Protein AF-A0A292PU19-F1 (afdb_monomer)

Foldseek 3Di:
DLVVVLVVCVVVVQDDVVVVHDHSVVSVLLLLLCQAPVDVVRQDHFQLPDDDPPPHDPVQQWDQPDPGIDGDDGDPCPPPDDGGPDPDDPVVSVVVSCVCVVPPDPVQFWDADSNDPVGIDGPVVPPDPHPPDDD

Structure (mmCIF, N/CA/C/O backbone):
data_AF-A0A292PU19-F1
#
_entry.id   AF-A0A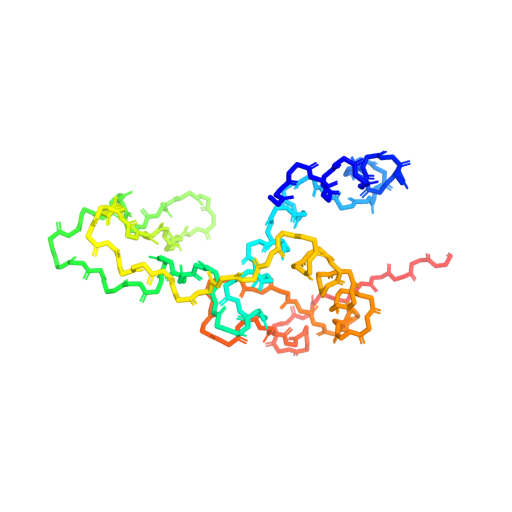292PU19-F1
#
loop_
_atom_site.group_PDB
_atom_site.id
_atom_site.type_s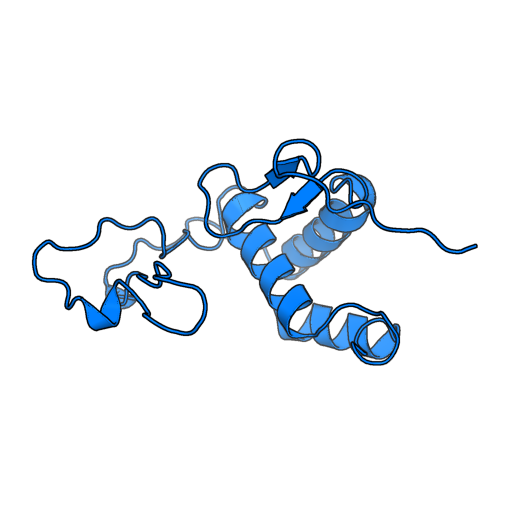ymbol
_atom_site.label_atom_id
_atom_site.label_alt_id
_atom_site.label_comp_id
_atom_site.label_asym_id
_atom_site.label_entity_id
_atom_site.label_seq_id
_atom_site.pdbx_PDB_ins_code
_atom_site.Cartn_x
_atom_site.Cartn_y
_atom_site.Cartn_z
_atom_site.occupancy
_atom_site.B_iso_or_equiv
_atom_site.auth_seq_id
_atom_site.auth_comp_id
_atom_site.auth_asym_id
_atom_site.auth_atom_id
_atom_site.pdbx_PDB_model_num
ATOM 1 N N . MET A 1 1 ? 2.604 -7.602 9.348 1.00 68.88 1 MET A N 1
ATOM 2 C CA . MET A 1 1 ? 2.506 -8.197 7.995 1.00 68.88 1 MET A CA 1
ATOM 3 C C . MET A 1 1 ? 3.805 -8.072 7.195 1.00 68.88 1 MET A C 1
ATOM 5 O O . MET A 1 1 ? 4.364 -9.102 6.867 1.00 68.88 1 MET A O 1
ATOM 9 N N . VAL A 1 2 ? 4.333 -6.867 6.935 1.00 71.88 2 VAL A N 1
ATOM 10 C CA . VAL A 1 2 ? 5.493 -6.616 6.036 1.00 71.88 2 VAL A CA 1
ATOM 11 C C . VAL A 1 2 ? 6.749 -7.498 6.218 1.00 71.88 2 VAL A C 1
ATOM 13 O O . VAL A 1 2 ? 7.274 -7.962 5.205 1.00 71.88 2 VAL A O 1
ATOM 16 N N . PRO A 1 3 ? 7.259 -7.774 7.437 1.00 74.62 3 PRO A N 1
ATOM 17 C CA . PRO A 1 3 ? 8.527 -8.500 7.570 1.00 74.62 3 PRO A CA 1
ATOM 18 C C . PRO A 1 3 ? 8.453 -9.954 7.084 1.00 74.62 3 PRO A C 1
ATOM 20 O O . PRO A 1 3 ? 9.460 -10.490 6.626 1.00 74.62 3 PRO A O 1
ATOM 23 N N . PHE A 1 4 ? 7.275 -10.585 7.135 1.00 79.25 4 PHE A N 1
ATOM 24 C CA . PHE A 1 4 ? 7.134 -12.001 6.804 1.00 79.25 4 PHE A CA 1
ATOM 25 C C . PHE A 1 4 ? 7.251 -12.281 5.293 1.00 79.25 4 PHE A C 1
ATOM 27 O O . PHE A 1 4 ? 8.127 -13.067 4.927 1.00 79.25 4 PHE A O 1
ATOM 34 N N . PRO A 1 5 ? 6.496 -11.622 4.386 1.00 74.50 5 PRO A N 1
ATOM 35 C CA . PRO A 1 5 ? 6.673 -11.831 2.948 1.00 74.50 5 PRO A CA 1
ATOM 36 C C . PRO A 1 5 ? 8.069 -11.437 2.456 1.00 74.50 5 PRO A C 1
ATOM 38 O O . PRO A 1 5 ? 8.625 -12.108 1.593 1.00 74.50 5 PRO A O 1
ATOM 41 N N . ALA A 1 6 ? 8.677 -10.394 3.034 1.00 72.38 6 ALA A N 1
ATOM 42 C CA . ALA A 1 6 ? 10.040 -9.989 2.690 1.00 72.38 6 ALA A CA 1
ATOM 43 C C . ALA A 1 6 ? 11.080 -11.056 3.081 1.00 72.38 6 ALA A C 1
ATOM 45 O O . ALA A 1 6 ? 12.002 -11.349 2.313 1.00 72.38 6 ALA A O 1
ATOM 46 N N . TRP A 1 7 ? 10.923 -11.664 4.260 1.00 79.38 7 TRP A N 1
ATOM 47 C CA . TRP A 1 7 ? 11.752 -12.780 4.712 1.00 79.38 7 TRP A CA 1
ATOM 48 C C . TRP A 1 7 ? 11.528 -14.046 3.875 1.00 79.38 7 TRP A C 1
ATOM 50 O O . TRP A 1 7 ? 12.501 -14.681 3.465 1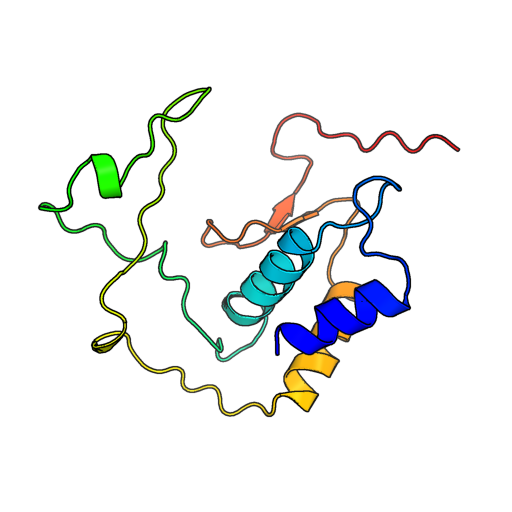.00 79.38 7 TRP A O 1
ATOM 60 N N . TRP A 1 8 ? 10.272 -14.377 3.562 1.00 80.94 8 TRP A N 1
ATOM 61 C CA . TRP A 1 8 ? 9.914 -15.499 2.692 1.00 80.94 8 TRP A CA 1
ATOM 62 C C . TRP A 1 8 ? 10.542 -15.339 1.304 1.00 80.94 8 TRP A C 1
ATOM 64 O O . TRP A 1 8 ? 11.224 -16.245 0.830 1.00 80.94 8 TRP A O 1
ATOM 74 N N . ALA A 1 9 ? 10.433 -14.150 0.706 1.00 75.06 9 ALA A N 1
ATOM 75 C CA . ALA A 1 9 ? 11.029 -13.847 -0.591 1.00 75.06 9 ALA A CA 1
ATOM 76 C C . ALA A 1 9 ? 12.563 -13.953 -0.572 1.00 75.06 9 ALA A C 1
ATOM 78 O O . ALA A 1 9 ? 13.177 -14.416 -1.535 1.00 75.06 9 ALA A O 1
ATOM 79 N N . LYS A 1 10 ? 13.199 -13.564 0.542 1.00 74.88 10 LYS A N 1
ATOM 80 C CA . LYS A 1 10 ? 14.644 -13.730 0.739 1.00 74.88 10 LYS A CA 1
ATOM 81 C C . LYS A 1 10 ? 15.039 -15.208 0.825 1.00 74.88 10 LYS A C 1
ATOM 83 O O . L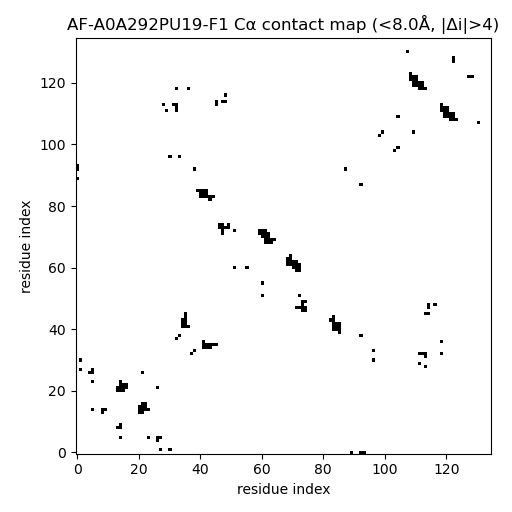YS A 1 10 ? 16.022 -15.590 0.198 1.00 74.88 10 LYS A O 1
ATOM 88 N N . ARG A 1 11 ? 14.281 -16.035 1.558 1.00 78.88 11 ARG A N 1
ATOM 89 C CA . ARG A 1 11 ? 14.518 -17.489 1.641 1.00 78.88 11 ARG A CA 1
ATOM 90 C C . ARG A 1 11 ? 14.242 -18.218 0.326 1.00 78.88 11 ARG A C 1
ATOM 92 O O . ARG A 1 11 ? 14.948 -19.166 0.018 1.00 78.88 11 ARG A O 1
ATOM 99 N N . GLY A 1 12 ? 13.271 -17.756 -0.456 1.00 70.44 12 GLY A N 1
ATOM 100 C CA . GLY A 1 12 ? 12.967 -18.288 -1.786 1.00 70.44 12 GLY A CA 1
ATOM 101 C C . GLY A 1 12 ? 13.907 -17.808 -2.897 1.00 70.44 12 GLY A C 1
ATOM 102 O O . GLY A 1 12 ? 13.670 -18.132 -4.052 1.00 70.44 12 GLY A O 1
ATOM 103 N N . HIS A 1 13 ? 14.941 -17.014 -2.584 1.00 69.06 13 HIS A N 1
ATOM 104 C CA . HIS A 1 13 ? 15.867 -16.411 -3.557 1.00 69.06 13 HIS A CA 1
ATOM 105 C C . HIS A 1 13 ? 15.209 -15.521 -4.632 1.00 69.06 13 HIS A C 1
ATOM 107 O O . HIS A 1 13 ? 15.821 -15.214 -5.651 1.00 69.06 13 HIS A O 1
ATOM 113 N N . ILE A 1 14 ? 13.999 -15.023 -4.375 1.00 68.62 14 ILE A N 1
ATOM 114 C CA . ILE A 1 14 ? 13.205 -14.185 -5.290 1.00 68.62 14 ILE A CA 1
ATOM 115 C C . ILE A 1 14 ? 13.251 -12.689 -4.921 1.00 68.62 14 ILE A C 1
ATOM 117 O O . ILE A 1 14 ? 12.356 -11.926 -5.288 1.00 68.62 14 ILE A O 1
ATOM 121 N N . ASN A 1 15 ? 14.286 -12.272 -4.180 1.00 63.56 15 ASN A N 1
ATOM 122 C CA . ASN A 1 15 ? 14.494 -10.906 -3.673 1.00 63.56 15 ASN A CA 1
ATOM 123 C C . ASN A 1 15 ? 15.920 -10.375 -3.951 1.00 63.56 15 ASN A C 1
ATOM 125 O O . ASN A 1 15 ? 16.614 -9.868 -3.071 1.00 63.56 15 ASN A O 1
ATOM 129 N N . SER A 1 16 ? 16.397 -10.554 -5.179 1.00 58.53 16 SER A N 1
ATOM 130 C CA . SER A 1 16 ? 17.657 -10.021 -5.703 1.00 58.53 16 SER A CA 1
ATOM 131 C C . SER A 1 16 ? 17.407 -9.306 -7.045 1.00 58.53 16 SER A C 1
ATOM 133 O O . SER A 1 16 ? 17.370 -9.962 -8.095 1.00 58.53 16 SER A O 1
ATOM 135 N N . PRO A 1 17 ? 17.237 -7.968 -7.040 1.00 57.84 17 PRO A N 1
ATOM 136 C CA . PRO A 1 17 ? 16.989 -7.190 -8.258 1.00 57.84 17 PRO A CA 1
ATOM 137 C C . PRO A 1 17 ? 18.072 -7.402 -9.324 1.00 57.84 17 PRO A C 1
ATOM 139 O O . PRO A 1 17 ? 17.770 -7.522 -10.506 1.00 57.84 17 PRO A O 1
ATOM 142 N N . TYR A 1 18 ? 19.326 -7.549 -8.887 1.00 53.47 18 TYR A N 1
ATOM 143 C CA . TYR A 1 18 ? 20.488 -7.800 -9.744 1.00 53.47 18 TYR A CA 1
ATOM 144 C C . TYR A 1 18 ? 20.445 -9.143 -10.487 1.00 53.47 18 TYR A C 1
ATOM 146 O O . TYR A 1 18 ? 21.171 -9.325 -11.457 1.00 53.47 18 TYR A O 1
ATOM 154 N N . ARG A 1 19 ? 19.595 -10.083 -10.055 1.00 56.66 19 ARG A N 1
ATOM 155 C CA . ARG A 1 19 ? 19.397 -11.392 -10.698 1.00 56.66 19 ARG A CA 1
ATOM 156 C C . ARG A 1 19 ? 18.070 -11.492 -11.458 1.00 56.66 19 ARG A C 1
ATOM 158 O O . ARG A 1 19 ? 17.613 -12.593 -11.734 1.00 56.66 19 ARG A O 1
ATOM 165 N N . GLY A 1 20 ? 17.423 -10.362 -11.754 1.00 58.62 20 GLY A N 1
ATOM 166 C CA . GLY A 1 20 ? 16.145 -10.337 -12.476 1.00 58.62 20 GLY A CA 1
ATOM 167 C C . GLY A 1 20 ? 14.924 -10.696 -11.622 1.00 58.62 20 GLY A C 1
ATOM 168 O O . GLY A 1 20 ? 13.859 -10.970 -12.167 1.00 58.62 20 GLY A O 1
ATOM 169 N N . THR A 1 21 ? 15.051 -10.685 -10.291 1.00 63.00 21 THR A N 1
ATOM 170 C CA . THR A 1 21 ? 13.929 -10.957 -9.374 1.00 63.00 21 THR A CA 1
ATOM 171 C C . THR A 1 21 ? 13.371 -9.666 -8.760 1.00 63.00 21 THR A C 1
ATOM 173 O O . THR A 1 21 ? 13.887 -8.569 -8.974 1.00 63.00 21 THR A O 1
ATOM 176 N N . VAL A 1 22 ? 12.254 -9.766 -8.043 1.00 67.56 22 VAL A N 1
ATOM 177 C CA . VAL A 1 22 ? 11.482 -8.619 -7.546 1.00 67.56 22 VAL A CA 1
ATOM 178 C C . VAL A 1 22 ? 12.248 -7.906 -6.423 1.00 67.56 22 VAL A C 1
ATOM 180 O O . VAL A 1 22 ? 12.755 -8.549 -5.509 1.00 67.56 22 VAL A O 1
ATOM 183 N N . SER A 1 23 ? 12.350 -6.572 -6.470 1.00 74.44 23 SER A N 1
ATOM 184 C CA . SER A 1 23 ? 13.001 -5.812 -5.395 1.00 74.44 23 SER A CA 1
ATOM 185 C C . SER A 1 23 ? 12.195 -5.860 -4.096 1.00 74.44 23 SER A C 1
ATOM 187 O O . SER A 1 23 ? 10.966 -5.942 -4.115 1.00 74.44 23 SER A O 1
ATOM 189 N N . SER A 1 24 ? 12.872 -5.727 -2.955 1.00 73.38 24 SER A N 1
ATOM 190 C CA . SER A 1 24 ? 12.226 -5.621 -1.638 1.00 73.38 24 SER A CA 1
ATOM 191 C C . SER A 1 24 ? 11.142 -4.539 -1.615 1.00 73.38 24 SER A C 1
ATOM 193 O O . SER A 1 24 ? 10.058 -4.761 -1.082 1.00 73.38 24 SER A O 1
ATOM 195 N N . TYR A 1 25 ? 11.393 -3.408 -2.279 1.00 80.06 25 TYR A N 1
ATOM 196 C CA . TYR A 1 25 ? 10.425 -2.327 -2.448 1.00 80.06 25 TYR A CA 1
ATOM 197 C C . TYR A 1 25 ? 9.149 -2.775 -3.173 1.00 80.06 25 TYR A C 1
ATOM 199 O O . TYR A 1 25 ? 8.049 -2.480 -2.716 1.00 80.06 25 TYR A O 1
ATOM 207 N N . ARG A 1 26 ? 9.262 -3.554 -4.256 1.00 79.50 26 ARG A N 1
ATOM 208 C CA . ARG A 1 26 ? 8.087 -4.081 -4.967 1.00 79.50 26 ARG A CA 1
ATOM 209 C C . ARG A 1 26 ? 7.246 -5.011 -4.091 1.00 79.50 26 ARG A C 1
ATOM 211 O O . ARG A 1 26 ? 6.025 -4.928 -4.160 1.00 79.50 26 ARG A O 1
ATOM 218 N N . TYR A 1 27 ? 7.859 -5.829 -3.233 1.00 81.69 27 TYR A N 1
ATOM 219 C CA . TYR A 1 27 ? 7.098 -6.626 -2.262 1.00 81.69 27 TYR A CA 1
ATOM 220 C C . TYR A 1 27 ? 6.334 -5.746 -1.271 1.00 81.69 27 TYR A C 1
ATOM 222 O O . TYR A 1 27 ? 5.174 -6.026 -0.981 1.00 81.69 27 TYR A O 1
ATOM 230 N N . VAL A 1 28 ? 6.940 -4.656 -0.790 1.00 85.19 28 VAL A N 1
ATOM 231 C CA . VAL A 1 28 ? 6.234 -3.692 0.068 1.00 85.19 28 VAL A CA 1
ATOM 232 C C . VAL A 1 28 ? 5.044 -3.082 -0.675 1.00 85.19 28 VAL A C 1
ATOM 234 O O . VAL A 1 28 ? 3.945 -3.052 -0.129 1.00 85.19 28 VAL A O 1
ATOM 237 N N . LEU A 1 29 ? 5.223 -2.680 -1.936 1.00 84.50 29 LEU A N 1
ATOM 238 C CA . LEU A 1 29 ? 4.135 -2.162 -2.769 1.00 84.50 29 LEU A CA 1
ATOM 239 C C . LEU A 1 29 ? 3.012 -3.190 -2.970 1.00 84.50 29 LEU A C 1
ATOM 241 O O . LEU A 1 29 ? 1.843 -2.844 -2.837 1.00 84.50 29 LEU A O 1
ATOM 245 N N . MET A 1 30 ? 3.338 -4.459 -3.220 1.00 86.94 30 MET A N 1
ATOM 246 C CA . MET A 1 30 ? 2.341 -5.531 -3.330 1.00 86.94 30 MET A CA 1
ATOM 247 C C . MET A 1 30 ? 1.543 -5.712 -2.034 1.00 86.94 30 MET A C 1
ATOM 249 O O . MET A 1 30 ? 0.326 -5.887 -2.071 1.00 86.94 30 MET A O 1
ATOM 253 N N . ILE A 1 31 ? 2.205 -5.653 -0.878 1.00 89.00 31 ILE A N 1
ATOM 254 C CA . ILE A 1 31 ? 1.530 -5.760 0.420 1.00 89.00 31 ILE A CA 1
ATOM 255 C C . ILE A 1 31 ? 0.616 -4.554 0.643 1.00 89.00 31 ILE A C 1
ATOM 257 O O . ILE A 1 31 ? -0.541 -4.730 1.009 1.00 89.00 31 ILE A O 1
ATOM 261 N N . ILE A 1 32 ? 1.108 -3.341 0.381 1.00 87.88 32 ILE A N 1
ATOM 262 C CA . ILE A 1 32 ? 0.324 -2.106 0.510 1.00 87.88 32 ILE A CA 1
ATOM 263 C C . ILE A 1 32 ? -0.905 -2.157 -0.401 1.00 87.88 32 ILE A C 1
ATOM 265 O O . ILE A 1 32 ? -2.016 -1.905 0.056 1.00 87.88 32 ILE A O 1
ATOM 269 N N . TYR A 1 33 ? -0.725 -2.528 -1.669 1.00 87.69 33 TYR A N 1
ATOM 270 C CA . TYR A 1 33 ? -1.826 -2.681 -2.613 1.00 87.69 33 TYR A CA 1
ATOM 271 C C . TYR A 1 33 ? -2.872 -3.675 -2.100 1.00 87.69 33 TYR A C 1
ATOM 273 O O . TYR A 1 33 ? -4.056 -3.350 -2.041 1.00 87.69 33 TYR A O 1
ATOM 281 N N . PHE A 1 34 ? -2.428 -4.860 -1.680 1.00 89.00 34 PHE A N 1
ATOM 282 C CA . PHE A 1 34 ? -3.308 -5.911 -1.185 1.00 89.00 34 PHE A CA 1
ATOM 283 C C . PHE A 1 34 ? -4.137 -5.431 0.015 1.00 89.00 34 PHE A C 1
ATOM 285 O O . PHE A 1 34 ? -5.361 -5.543 0.014 1.00 89.00 34 PHE A O 1
ATOM 292 N N . LEU A 1 35 ? -3.488 -4.802 0.995 1.00 88.69 35 LEU A N 1
ATOM 293 C CA . LEU A 1 35 ? -4.134 -4.310 2.212 1.00 88.69 35 LEU A CA 1
ATOM 294 C C . LEU A 1 35 ? -5.138 -3.173 1.984 1.00 88.69 35 LEU A C 1
ATOM 296 O O . LEU A 1 35 ? -6.080 -3.033 2.762 1.00 88.69 35 LEU A O 1
ATOM 300 N N . ILE A 1 36 ? -4.912 -2.345 0.962 1.00 86.75 36 ILE A N 1
ATOM 301 C CA . ILE A 1 36 ? -5.744 -1.170 0.673 1.00 86.75 36 ILE A CA 1
ATOM 302 C C . ILE A 1 36 ? -6.881 -1.500 -0.301 1.00 86.75 36 ILE A C 1
ATOM 304 O O . ILE A 1 36 ? -7.940 -0.877 -0.234 1.00 86.75 36 ILE A O 1
ATOM 308 N N . LYS A 1 37 ? -6.650 -2.409 -1.256 1.00 84.00 37 LYS A N 1
ATOM 309 C CA . LYS A 1 37 ? -7.532 -2.603 -2.420 1.00 84.00 37 LYS A CA 1
ATOM 310 C C . LYS A 1 37 ? -8.140 -3.992 -2.545 1.00 84.00 37 LYS A C 1
ATOM 312 O O . LYS A 1 37 ? -9.160 -4.112 -3.212 1.00 84.00 37 LYS A O 1
ATOM 317 N N . VAL A 1 38 ? -7.514 -5.018 -1.978 1.00 86.25 38 VAL A N 1
ATOM 318 C CA . VAL A 1 38 ? -7.948 -6.411 -2.164 1.00 86.25 38 VAL A CA 1
ATOM 319 C C . VAL A 1 38 ? -8.714 -6.917 -0.950 1.00 86.25 38 VAL A C 1
ATOM 321 O O . VAL A 1 38 ? -9.707 -7.618 -1.107 1.00 86.25 38 VAL A O 1
ATOM 324 N N . VAL A 1 39 ? -8.254 -6.572 0.252 1.00 87.62 39 VAL A N 1
ATOM 325 C CA . VAL A 1 39 ? -8.927 -6.954 1.496 1.00 87.62 39 VAL A CA 1
ATOM 326 C C . VAL A 1 39 ? -10.184 -6.105 1.683 1.00 87.62 39 VAL A C 1
ATOM 328 O O . VAL A 1 39 ? -10.116 -4.879 1.599 1.00 87.62 39 VAL A O 1
ATOM 331 N N . ASP A 1 40 ? -11.303 -6.759 1.984 1.00 84.00 40 ASP A N 1
ATOM 332 C CA . ASP A 1 40 ? -12.573 -6.125 2.334 1.00 84.00 40 ASP A CA 1
ATOM 333 C C . ASP A 1 40 ? -13.041 -6.643 3.708 1.00 84.00 40 ASP A C 1
ATOM 335 O O . ASP A 1 40 ? -13.192 -7.857 3.865 1.00 84.00 40 ASP A O 1
ATOM 339 N N . PRO A 1 41 ? -13.217 -5.779 4.728 1.00 86.06 41 PRO A N 1
ATOM 340 C CA . PRO A 1 41 ? -12.974 -4.332 4.730 1.00 86.06 41 PRO A CA 1
ATOM 341 C C . PRO A 1 41 ? -11.474 -3.982 4.638 1.00 86.06 41 PRO A C 1
ATOM 343 O O . PRO A 1 41 ? -10.644 -4.715 5.174 1.00 86.06 41 PRO A O 1
ATOM 346 N N . PRO A 1 42 ? -11.080 -2.860 4.009 1.00 85.88 42 PRO A N 1
ATOM 347 C CA . PRO A 1 42 ? -9.672 -2.520 3.805 1.00 85.88 42 PRO A CA 1
ATOM 348 C C . PRO A 1 42 ? -8.954 -2.248 5.128 1.00 85.88 42 PRO A C 1
ATOM 350 O O . PRO A 1 42 ? -9.443 -1.505 5.981 1.00 85.88 42 PRO A O 1
ATOM 353 N N . VAL A 1 43 ? -7.746 -2.794 5.283 1.00 84.81 43 VAL A N 1
ATOM 354 C CA . VAL A 1 43 ? -6.952 -2.640 6.516 1.00 84.81 43 VAL A CA 1
ATOM 355 C C . VAL A 1 43 ? -6.459 -1.199 6.675 1.00 84.81 43 VAL A C 1
ATOM 357 O O . VAL A 1 43 ? -6.405 -0.679 7.784 1.00 84.81 43 VAL A O 1
ATOM 360 N N . PHE A 1 44 ? -6.162 -0.510 5.570 1.00 78.94 44 PHE A N 1
ATOM 361 C CA . PHE A 1 44 ? -5.880 0.928 5.561 1.00 78.94 44 PHE A CA 1
ATOM 362 C C . PHE A 1 44 ? -6.505 1.583 4.324 1.00 78.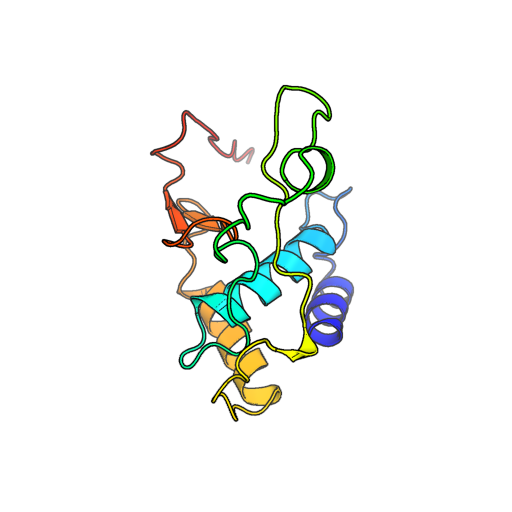94 44 PHE A C 1
ATOM 364 O O . PHE A 1 44 ? -6.622 0.958 3.273 1.00 78.94 44 PHE A O 1
ATOM 371 N N . ARG A 1 45 ? -6.903 2.858 4.422 1.00 75.00 45 ARG A N 1
ATOM 372 C CA . ARG A 1 45 ? -7.333 3.644 3.250 1.00 75.00 45 ARG A CA 1
ATOM 373 C C . ARG A 1 45 ? -6.123 4.190 2.495 1.00 75.00 45 ARG A C 1
ATOM 375 O O . ARG A 1 45 ? -5.090 4.459 3.098 1.00 75.00 45 ARG A O 1
ATOM 382 N N . ASN A 1 46 ? -6.267 4.408 1.187 1.00 74.62 46 ASN A N 1
ATOM 383 C CA . ASN A 1 46 ? -5.236 5.094 0.410 1.00 74.62 46 ASN A CA 1
ATOM 384 C C . ASN A 1 46 ? -5.158 6.572 0.822 1.00 74.62 46 ASN A C 1
ATOM 386 O O . ASN A 1 46 ? -6.047 7.350 0.483 1.00 74.62 46 ASN A O 1
ATOM 390 N N . TRP A 1 47 ? -4.090 6.956 1.519 1.00 74.12 47 TRP A N 1
ATOM 391 C CA . TRP A 1 47 ? -3.882 8.327 1.994 1.00 74.12 47 TRP A CA 1
ATOM 392 C C . TRP A 1 47 ? -3.520 9.320 0.888 1.00 74.12 47 TRP A C 1
ATOM 394 O O . TRP A 1 47 ? -3.593 10.523 1.118 1.00 74.12 47 TRP A O 1
ATOM 404 N N . GLN A 1 48 ? -3.160 8.836 -0.304 1.00 77.00 48 GLN A N 1
ATOM 405 C CA . GLN A 1 48 ? -2.907 9.681 -1.477 1.00 77.00 48 GLN A CA 1
ATOM 406 C C . GLN A 1 48 ? -4.195 10.090 -2.204 1.00 77.00 48 GLN A C 1
ATOM 408 O O . GLN A 1 48 ? -4.162 10.984 -3.039 1.00 77.00 48 GLN A O 1
ATOM 413 N N . ASN A 1 49 ? -5.332 9.461 -1.882 1.00 71.19 49 ASN A N 1
ATOM 414 C CA . ASN A 1 49 ? -6.644 9.807 -2.444 1.00 71.19 49 ASN A CA 1
ATOM 415 C C . ASN A 1 49 ? -7.410 10.834 -1.591 1.00 71.19 49 ASN A C 1
ATOM 417 O O . ASN A 1 49 ? -8.600 11.051 -1.815 1.00 71.19 49 ASN A O 1
ATOM 421 N N . THR A 1 50 ? -6.766 11.420 -0.584 1.00 73.31 50 THR A N 1
ATOM 422 C CA . THR A 1 50 ? -7.368 12.471 0.239 1.00 73.31 50 THR A CA 1
ATOM 423 C C . THR A 1 50 ? -7.333 13.797 -0.514 1.00 73.31 50 THR A C 1
ATOM 425 O O . THR A 1 50 ? -6.349 14.087 -1.193 1.00 73.31 50 THR A O 1
ATOM 428 N N . THR A 1 51 ? -8.383 14.607 -0.370 1.00 74.12 51 THR A N 1
ATOM 429 C CA . THR A 1 51 ? -8.437 15.964 -0.924 1.00 74.12 51 THR A CA 1
ATOM 430 C C . THR A 1 51 ? -7.221 16.770 -0.470 1.00 74.12 51 THR A C 1
ATOM 432 O O . THR A 1 51 ? -6.862 16.745 0.710 1.00 74.12 51 THR A O 1
ATOM 435 N N . ILE A 1 52 ? -6.578 17.448 -1.417 1.00 77.88 52 ILE A N 1
ATOM 436 C CA . ILE A 1 52 ? -5.466 18.359 -1.153 1.00 77.88 52 ILE A CA 1
ATOM 437 C C . ILE A 1 52 ? -6.078 19.648 -0.582 1.00 77.88 52 ILE A C 1
ATOM 439 O O . ILE A 1 52 ? -6.975 20.203 -1.220 1.00 77.88 52 ILE A O 1
ATOM 443 N N . PRO A 1 53 ? -5.670 20.100 0.612 1.00 77.06 53 PRO A N 1
ATOM 444 C CA . PRO A 1 53 ? -6.056 21.404 1.138 1.00 77.06 53 PRO A CA 1
ATOM 445 C C . PRO A 1 53 ? -5.628 22.526 0.183 1.00 77.06 53 PRO A C 1
ATOM 447 O O . PRO A 1 53 ? -4.552 22.448 -0.405 1.00 77.06 53 PRO A O 1
ATOM 450 N N . GLU A 1 54 ? -6.441 23.572 0.031 1.00 74.38 54 GLU A N 1
ATOM 451 C CA . GLU A 1 54 ? -6.108 24.709 -0.849 1.00 74.38 54 GLU A CA 1
ATOM 452 C C . GLU A 1 54 ? -4.842 25.461 -0.397 1.00 74.38 54 GLU A C 1
ATOM 454 O O . GLU A 1 54 ? -4.179 26.104 -1.205 1.00 74.38 54 GLU A O 1
ATOM 459 N N . ASP A 1 55 ? -4.481 25.346 0.881 1.00 79.50 55 ASP A N 1
ATOM 460 C CA . ASP A 1 55 ? -3.294 25.928 1.507 1.00 79.50 55 ASP A CA 1
ATOM 461 C C . ASP A 1 55 ? -2.069 24.995 1.501 1.00 79.50 55 ASP A C 1
ATOM 463 O O . ASP A 1 55 ? -1.033 25.324 2.086 1.00 79.50 55 ASP A O 1
ATOM 467 N N . ALA A 1 56 ? -2.157 23.828 0.854 1.00 77.81 56 ALA A N 1
ATOM 468 C CA . ALA A 1 56 ? -1.049 22.887 0.792 1.00 77.81 56 ALA A CA 1
ATOM 469 C C . ALA A 1 56 ? 0.142 23.476 0.004 1.00 77.81 56 ALA A C 1
ATOM 471 O O . ALA A 1 56 ? -0.025 23.913 -1.137 1.00 77.81 56 ALA A O 1
ATOM 472 N N . PRO A 1 57 ? 1.368 23.447 0.560 1.00 81.56 57 PRO A N 1
ATOM 473 C CA . PRO A 1 57 ? 2.553 23.926 -0.144 1.00 81.56 57 PRO A CA 1
ATOM 474 C C . PRO A 1 57 ? 2.812 23.147 -1.445 1.00 81.56 57 PRO A C 1
ATOM 476 O O . PRO A 1 57 ? 2.640 21.922 -1.492 1.00 81.56 57 PRO A O 1
ATOM 479 N N . HIS A 1 58 ? 3.237 23.847 -2.504 1.00 77.88 58 HIS A N 1
ATOM 480 C CA . HIS A 1 58 ? 3.470 23.245 -3.825 1.00 77.88 58 HIS A CA 1
ATOM 481 C C . HIS A 1 58 ? 4.538 22.145 -3.771 1.00 77.88 58 HIS A C 1
ATOM 483 O O . HIS A 1 58 ? 4.309 21.051 -4.270 1.00 77.88 58 HIS A O 1
ATOM 489 N N . ASP A 1 59 ? 5.630 22.388 -3.045 1.00 78.62 59 ASP A N 1
ATOM 490 C CA . ASP A 1 59 ? 6.736 21.453 -2.784 1.00 78.62 59 ASP A CA 1
ATOM 491 C C . ASP A 1 59 ? 6.317 20.191 -2.008 1.00 78.62 59 ASP A C 1
ATOM 493 O O . ASP A 1 59 ? 7.036 19.195 -1.966 1.00 78.62 59 ASP A O 1
ATOM 497 N N . GLN A 1 60 ? 5.145 20.214 -1.370 1.00 75.44 60 GLN A N 1
ATOM 498 C CA . GLN A 1 60 ? 4.580 19.067 -0.655 1.00 75.44 60 GLN A CA 1
ATOM 499 C C . GLN A 1 60 ? 3.526 18.316 -1.472 1.00 75.44 60 GLN A C 1
ATOM 501 O O . GLN A 1 60 ? 3.105 17.224 -1.076 1.00 75.44 60 GLN A O 1
ATOM 506 N N . THR A 1 61 ? 3.102 18.897 -2.591 1.00 76.81 61 THR A N 1
ATOM 507 C CA . THR A 1 61 ? 2.046 18.377 -3.461 1.00 76.81 61 THR A CA 1
ATOM 508 C C . THR A 1 61 ? 2.637 17.827 -4.756 1.00 76.81 61 THR A C 1
ATOM 510 O O . THR A 1 61 ? 2.242 16.746 -5.210 1.00 76.81 61 THR A O 1
ATOM 513 N N . PHE A 1 62 ? 3.639 18.521 -5.289 1.00 79.75 62 PHE A N 1
ATOM 514 C CA . PHE A 1 62 ? 4.341 18.213 -6.520 1.00 79.75 62 PHE A CA 1
ATOM 515 C C . PHE A 1 62 ? 5.843 18.137 -6.259 1.00 79.75 62 PHE A C 1
ATOM 517 O O . PHE A 1 62 ? 6.424 18.979 -5.581 1.00 79.75 62 PHE A O 1
ATOM 524 N N . ASP A 1 63 ? 6.454 17.090 -6.796 1.00 80.12 63 ASP A N 1
ATOM 525 C CA . ASP A 1 63 ? 7.899 16.927 -6.854 1.00 80.12 63 ASP A CA 1
ATOM 526 C C . ASP A 1 63 ? 8.343 17.177 -8.297 1.00 80.12 63 ASP A C 1
ATOM 528 O O . ASP A 1 63 ? 7.869 16.508 -9.218 1.00 80.12 63 ASP A O 1
ATOM 532 N N . GLU A 1 64 ? 9.233 18.147 -8.495 1.00 75.75 64 GLU A N 1
ATOM 533 C CA . GLU A 1 64 ? 9.786 18.545 -9.802 1.00 75.75 64 GLU A CA 1
ATOM 534 C C . GLU A 1 64 ? 11.033 17.714 -10.179 1.00 75.75 64 GLU A C 1
ATOM 536 O O . GLU A 1 64 ? 11.928 18.155 -10.902 1.00 75.75 64 GLU A O 1
ATOM 541 N N . GLY A 1 65 ? 11.138 16.491 -9.655 1.00 58.44 65 GLY A N 1
ATOM 542 C CA . GLY A 1 65 ? 12.282 15.613 -9.867 1.00 58.44 65 GLY A CA 1
ATOM 543 C C . GLY A 1 65 ? 12.263 14.888 -11.217 1.00 58.44 65 GLY A C 1
ATOM 544 O O . GLY A 1 65 ? 11.490 13.955 -11.413 1.00 58.44 65 GLY A O 1
ATOM 545 N N . GLY A 1 66 ? 13.213 15.208 -12.105 1.00 67.69 66 GLY A N 1
ATOM 546 C CA . GLY A 1 66 ? 13.493 14.430 -13.322 1.00 67.69 66 GLY A CA 1
ATOM 547 C C . GLY A 1 66 ? 12.649 14.823 -14.543 1.00 67.69 66 GLY A C 1
ATOM 548 O O . GLY A 1 66 ? 12.637 15.986 -14.937 1.00 67.69 66 GLY A O 1
ATOM 549 N N . GLU A 1 67 ? 12.001 13.846 -15.194 1.00 61.75 67 GLU A N 1
ATOM 550 C CA . GLU A 1 67 ? 11.169 14.037 -16.400 1.00 61.75 67 GLU A CA 1
ATOM 551 C C . GLU A 1 67 ? 9.751 14.553 -16.055 1.00 61.75 67 GLU A C 1
ATOM 553 O O . GLU A 1 67 ? 8.743 13.900 -16.335 1.00 61.75 67 GLU A O 1
ATOM 558 N N . GLY A 1 68 ? 9.672 15.743 -15.454 1.00 69.38 68 GLY A N 1
ATO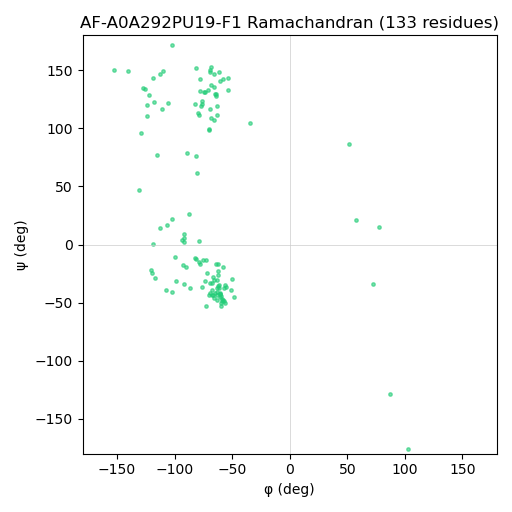M 559 C CA . GLY A 1 68 ? 8.422 16.478 -15.221 1.00 69.38 68 GLY A CA 1
ATOM 560 C C . GLY A 1 68 ? 7.876 16.421 -13.791 1.00 69.38 68 GLY A C 1
ATOM 561 O O . GLY A 1 68 ? 8.498 15.880 -12.883 1.00 69.38 68 GLY A O 1
ATOM 562 N N . GLU A 1 69 ? 6.696 17.015 -13.595 1.00 74.62 69 GLU A N 1
ATOM 563 C CA . GLU A 1 69 ? 6.045 17.112 -12.285 1.00 74.62 69 GLU A CA 1
ATOM 564 C C . GLU A 1 69 ? 5.368 15.799 -11.874 1.00 74.62 69 GLU A C 1
ATOM 566 O O . GLU A 1 69 ? 4.596 15.178 -12.618 1.00 74.62 69 GLU A O 1
ATOM 571 N N . HIS A 1 70 ? 5.623 15.377 -10.639 1.00 78.25 70 HIS A N 1
ATOM 572 C CA . HIS A 1 70 ? 5.033 14.186 -10.049 1.00 78.25 70 HIS A CA 1
ATOM 573 C C . HIS A 1 70 ? 4.185 14.539 -8.831 1.00 78.25 70 HIS A C 1
ATOM 575 O O . HIS A 1 70 ? 4.676 15.079 -7.847 1.00 78.25 70 HIS A O 1
ATOM 581 N N . HIS A 1 71 ? 2.906 14.157 -8.855 1.00 80.25 71 HIS A N 1
ATOM 582 C CA . HIS A 1 71 ? 2.030 14.314 -7.696 1.00 80.25 71 HIS A CA 1
ATOM 583 C C . HIS A 1 71 ? 2.442 13.353 -6.567 1.00 80.25 71 HIS A C 1
ATOM 585 O O . HIS A 1 71 ? 2.381 12.122 -6.722 1.00 80.25 71 HIS A O 1
ATOM 591 N N . VAL A 1 72 ? 2.861 13.919 -5.435 1.00 82.62 72 VAL A N 1
ATOM 592 C CA . VAL A 1 72 ? 3.415 13.200 -4.274 1.00 82.62 72 VAL A CA 1
ATOM 593 C C . VAL A 1 72 ? 2.597 13.373 -2.996 1.00 82.62 72 VAL A C 1
ATOM 595 O O . VAL A 1 72 ? 2.942 12.763 -1.984 1.00 82.62 72 VAL A O 1
ATOM 598 N N . TRP A 1 73 ? 1.493 14.122 -3.039 1.00 82.62 73 TRP A N 1
ATOM 599 C CA . TRP A 1 73 ? 0.642 14.368 -1.876 1.00 82.62 73 TRP A CA 1
ATOM 600 C C . TRP A 1 73 ? 0.176 13.084 -1.169 1.00 82.62 73 TRP A C 1
ATOM 602 O O . TRP A 1 73 ? -0.154 12.063 -1.787 1.00 82.62 73 TRP A O 1
ATOM 612 N N . TYR A 1 74 ? 0.107 13.162 0.158 1.00 81.88 74 TYR A N 1
ATOM 613 C CA . TYR A 1 74 ? -0.535 12.181 1.025 1.00 81.88 74 TYR A CA 1
ATOM 614 C C . TYR A 1 74 ? -1.015 12.857 2.312 1.00 81.88 74 TYR A C 1
ATOM 616 O O . TYR A 1 74 ? -0.403 13.811 2.793 1.00 81.88 74 TYR A O 1
ATOM 624 N N . ALA A 1 75 ? -2.091 12.339 2.906 1.00 79.62 75 ALA A N 1
ATOM 625 C CA . ALA A 1 75 ? -2.568 12.824 4.197 1.00 79.62 75 ALA A CA 1
ATOM 626 C C . ALA A 1 75 ? -1.521 12.587 5.301 1.00 79.62 75 ALA A C 1
ATOM 628 O O . ALA A 1 75 ? -1.163 11.446 5.598 1.00 79.62 75 ALA A O 1
ATOM 629 N N . LYS A 1 76 ? -1.049 13.676 5.919 1.00 78.50 76 LYS A N 1
ATOM 630 C CA . LYS A 1 76 ? -0.049 13.654 7.005 1.00 78.50 76 LYS A CA 1
ATOM 631 C C . LYS A 1 76 ? -0.671 13.552 8.397 1.00 78.50 76 LYS A C 1
ATOM 633 O O . LYS A 1 76 ? 0.007 13.163 9.347 1.00 78.50 76 LYS A O 1
ATOM 638 N N . ASP A 1 77 ? -1.953 13.882 8.530 1.00 77.25 77 ASP A N 1
ATOM 639 C CA . ASP A 1 77 ? -2.649 13.865 9.814 1.00 77.25 77 ASP A CA 1
ATOM 640 C C . ASP A 1 77 ? -3.108 12.455 10.191 1.00 77.25 77 ASP A C 1
ATOM 642 O O . ASP A 1 77 ? -4.277 12.099 10.087 1.00 77.25 77 ASP A O 1
ATOM 646 N N . ILE A 1 78 ? -2.163 11.634 10.643 1.00 75.25 78 ILE A N 1
ATOM 647 C CA . ILE A 1 78 ? -2.419 10.232 10.993 1.00 75.25 78 ILE A CA 1
ATOM 648 C C . ILE A 1 78 ? -3.421 10.107 12.155 1.00 75.25 78 ILE A C 1
ATOM 650 O O . ILE A 1 78 ? -4.116 9.097 12.264 1.00 75.25 78 ILE A O 1
ATOM 654 N N . LYS A 1 79 ? -3.512 11.119 13.028 1.00 75.62 79 LYS A N 1
ATOM 655 C CA . LYS A 1 79 ? -4.305 11.056 14.266 1.00 75.62 79 LYS A CA 1
ATOM 656 C C . LYS A 1 79 ? -5.800 11.204 14.009 1.00 75.62 79 LYS A C 1
ATOM 658 O O . LYS A 1 79 ? -6.585 10.533 14.674 1.00 75.62 79 LYS A O 1
ATOM 663 N N . ASN A 1 80 ? -6.171 12.037 13.041 1.00 76.12 80 ASN A N 1
ATOM 664 C CA . ASN A 1 80 ? -7.567 12.274 12.675 1.00 76.12 80 ASN A CA 1
ATOM 665 C C . ASN A 1 80 ? -8.066 11.345 11.559 1.00 76.12 80 ASN A C 1
ATOM 667 O O . ASN A 1 80 ? -9.221 11.441 11.140 1.00 76.12 80 ASN A O 1
ATOM 671 N N . LEU A 1 81 ? -7.228 10.421 11.076 1.00 72.56 81 LEU A N 1
ATOM 672 C CA . LEU A 1 81 ? -7.656 9.460 10.069 1.00 72.56 81 LEU A CA 1
ATOM 673 C C . LEU A 1 81 ? -8.665 8.464 10.654 1.00 72.56 81 LEU A C 1
ATOM 675 O O . LEU A 1 81 ? -8.470 7.931 11.751 1.00 72.56 81 LEU A O 1
ATOM 679 N N . PRO A 1 82 ? -9.736 8.154 9.906 1.00 75.19 82 PRO A N 1
ATOM 680 C CA . PRO A 1 82 ? -10.721 7.190 10.354 1.00 75.19 82 PRO A CA 1
ATOM 681 C C . PRO A 1 82 ? -10.070 5.812 10.480 1.00 75.19 82 PRO A C 1
ATOM 683 O O . PRO A 1 82 ? -9.446 5.313 9.537 1.00 75.19 82 PRO A O 1
ATOM 686 N N . LYS A 1 83 ? -10.246 5.190 11.647 1.00 78.81 83 LYS A N 1
ATOM 687 C CA . LYS A 1 83 ? -9.758 3.836 11.914 1.00 78.81 83 LYS A CA 1
ATOM 688 C C . LYS A 1 83 ? -10.407 2.838 10.952 1.00 78.81 83 LYS A C 1
ATOM 690 O O . LYS A 1 83 ? -11.541 3.029 10.507 1.00 78.81 83 LYS A O 1
ATOM 695 N N . THR A 1 84 ? -9.663 1.791 10.611 1.00 81.62 84 THR A N 1
ATOM 696 C CA . THR A 1 84 ? -10.222 0.656 9.873 1.00 81.62 84 THR A CA 1
ATOM 697 C C . THR A 1 84 ? -11.189 -0.124 10.764 1.00 81.62 84 THR A C 1
ATOM 699 O O . THR A 1 84 ? -11.025 -0.159 11.982 1.00 81.62 84 THR A O 1
ATOM 702 N N . THR A 1 85 ? -12.190 -0.740 10.144 1.00 85.88 85 THR A N 1
ATOM 703 C CA . THR A 1 85 ? -13.093 -1.717 10.764 1.00 85.88 85 THR A CA 1
ATOM 704 C C . THR A 1 85 ? -12.607 -3.154 10.563 1.00 85.88 85 THR A C 1
ATOM 706 O O . THR A 1 85 ? -13.309 -4.094 10.919 1.00 85.88 85 THR A O 1
ATOM 709 N N . ASN A 1 86 ? -11.434 -3.346 9.949 1.00 87.56 86 ASN A N 1
ATOM 710 C CA . ASN A 1 86 ? -10.872 -4.665 9.714 1.00 87.56 86 ASN A CA 1
ATOM 711 C C . ASN A 1 86 ? -10.282 -5.250 11.006 1.00 87.56 86 ASN A C 1
ATOM 713 O O . ASN A 1 86 ? -9.346 -4.696 11.582 1.00 87.56 86 ASN A O 1
ATOM 717 N N . GLU A 1 87 ? -10.809 -6.406 11.405 1.00 88.06 87 GLU A N 1
ATOM 718 C CA . GLU A 1 87 ? -10.352 -7.200 12.553 1.00 88.06 87 GLU A CA 1
ATOM 719 C C . GLU A 1 87 ? -9.719 -8.539 12.118 1.00 88.06 87 GLU A C 1
ATOM 721 O O . GLU A 1 87 ? -9.524 -9.451 12.921 1.00 88.06 87 GLU A O 1
ATOM 726 N N . THR A 1 88 ? -9.395 -8.685 10.829 1.00 89.25 88 THR A N 1
ATOM 727 C CA . THR A 1 88 ? -8.827 -9.908 10.258 1.00 89.25 88 THR A CA 1
ATOM 728 C C . THR A 1 88 ? -7.455 -10.194 10.865 1.00 89.25 88 THR A C 1
ATOM 730 O O . THR A 1 88 ? -6.551 -9.354 10.873 1.00 89.25 88 THR A O 1
ATOM 733 N N . HIS A 1 89 ? -7.261 -11.425 11.342 1.00 90.44 89 HIS A N 1
ATOM 734 C CA . HIS A 1 89 ? -5.991 -11.826 11.933 1.00 90.44 89 HIS A CA 1
ATOM 735 C C . HIS A 1 89 ? -4.865 -11.840 10.886 1.00 90.44 89 HIS A C 1
ATOM 737 O O . HIS A 1 89 ? -5.059 -12.220 9.730 1.00 90.44 89 HIS A O 1
ATOM 743 N N . VAL A 1 90 ? -3.638 -11.512 11.306 1.00 89.06 90 VAL A N 1
ATOM 744 C CA . VAL A 1 90 ? -2.468 -11.418 10.409 1.00 89.06 90 VAL A CA 1
ATOM 745 C C . VAL A 1 90 ? -2.224 -12.713 9.625 1.00 89.06 90 VAL A C 1
ATOM 747 O O . VAL A 1 90 ? -1.810 -12.651 8.472 1.00 89.06 90 VAL A O 1
ATOM 750 N N . GLY A 1 91 ? -2.499 -13.875 10.224 1.00 87.75 91 GLY A N 1
ATOM 751 C CA . GLY A 1 91 ? -2.381 -15.171 9.546 1.00 87.75 91 GLY A CA 1
ATOM 752 C C . GLY A 1 91 ? -3.335 -15.323 8.355 1.00 87.75 91 GLY A C 1
ATOM 753 O O . GLY A 1 91 ? -2.900 -15.737 7.288 1.00 87.75 91 GLY A O 1
ATOM 754 N N . GLN A 1 92 ? -4.597 -14.908 8.507 1.00 89.19 92 GLN A N 1
ATOM 755 C CA . GLN A 1 92 ? -5.589 -14.935 7.424 1.00 89.19 92 GLN A CA 1
ATOM 756 C C . GLN A 1 92 ? -5.225 -13.937 6.318 1.00 89.19 92 GLN A C 1
ATOM 758 O O . GLN A 1 92 ? -5.303 -14.261 5.139 1.00 89.19 92 GLN A O 1
ATOM 763 N N . LEU A 1 93 ? -4.728 -12.750 6.688 1.00 91.00 93 LEU A N 1
ATOM 764 C CA . LEU A 1 93 ? -4.237 -11.767 5.715 1.00 91.00 93 LEU A CA 1
ATOM 765 C C . LEU A 1 93 ? -3.060 -12.300 4.891 1.00 91.00 93 LEU A C 1
ATOM 767 O O . LEU A 1 93 ? -2.946 -11.979 3.711 1.00 91.00 93 LEU A O 1
ATOM 771 N N . LEU A 1 94 ? -2.169 -13.082 5.504 1.00 89.94 94 LEU A N 1
ATOM 772 C CA . LEU A 1 94 ? -1.049 -13.703 4.799 1.00 89.94 94 LEU A CA 1
ATOM 773 C C . LEU A 1 94 ? -1.515 -14.808 3.853 1.00 89.94 94 LEU A C 1
ATOM 775 O O . LEU A 1 94 ? -1.040 -14.854 2.723 1.00 89.94 94 LEU A O 1
ATOM 779 N N . ASP A 1 95 ? -2.442 -15.655 4.292 1.00 90.69 95 ASP A N 1
ATOM 780 C CA . ASP A 1 95 ? -3.006 -16.720 3.462 1.00 90.69 95 ASP A CA 1
ATOM 781 C C . ASP A 1 95 ? -3.680 -16.142 2.208 1.00 90.69 95 ASP A C 1
ATOM 783 O O . ASP A 1 95 ? -3.273 -16.422 1.079 1.00 90.69 95 ASP A O 1
ATOM 787 N N . SER A 1 96 ? -4.587 -15.181 2.403 1.00 89.88 96 SER A N 1
ATOM 788 C CA . SER A 1 96 ? -5.259 -14.474 1.310 1.00 89.88 96 SER A CA 1
ATOM 789 C C . SER A 1 96 ? -4.299 -13.659 0.432 1.00 89.88 96 SER A C 1
ATOM 791 O O . SER A 1 96 ? -4.537 -13.516 -0.766 1.00 89.88 96 SER A O 1
ATOM 793 N N . PHE A 1 97 ? -3.192 -13.142 0.982 1.00 90.81 97 PHE A N 1
ATOM 794 C CA . PHE A 1 97 ? -2.146 -12.479 0.194 1.00 90.81 97 PHE A CA 1
ATOM 795 C C . PHE A 1 97 ? -1.496 -13.450 -0.795 1.00 90.81 97 PHE A C 1
ATOM 797 O O . PHE A 1 97 ? -1.348 -13.119 -1.974 1.00 90.81 97 PHE A O 1
ATOM 804 N N . PHE A 1 98 ? -1.120 -14.648 -0.341 1.00 89.06 98 PHE A N 1
ATOM 805 C CA . PHE A 1 98 ? -0.525 -15.646 -1.227 1.00 89.06 98 PHE A CA 1
ATOM 806 C C . PHE A 1 98 ? -1.543 -16.187 -2.228 1.00 89.06 98 PHE A C 1
ATOM 808 O O . PHE A 1 98 ? -1.205 -16.302 -3.406 1.00 89.06 98 PHE A O 1
ATOM 815 N N . GLU A 1 99 ? -2.783 -16.452 -1.810 1.00 90.88 99 GLU A N 1
ATOM 816 C CA . GLU A 1 99 ? -3.868 -16.880 -2.702 1.00 90.88 99 GLU A CA 1
ATOM 817 C C . GLU A 1 99 ? -4.108 -15.856 -3.825 1.00 90.88 99 GLU A C 1
ATOM 819 O O . GLU A 1 99 ? -4.125 -16.206 -5.009 1.00 90.88 99 GLU A O 1
ATOM 824 N N . TYR A 1 100 ? -4.213 -14.572 -3.470 1.00 89.69 100 TYR A N 1
ATOM 825 C CA . TYR A 1 100 ? -4.463 -13.492 -4.420 1.00 89.69 100 TYR A CA 1
ATOM 826 C C . TYR A 1 100 ? -3.367 -13.394 -5.488 1.00 89.69 100 TYR A C 1
ATOM 828 O O . TYR A 1 100 ? -3.658 -13.384 -6.687 1.00 89.69 100 TYR A O 1
ATOM 836 N N . TYR A 1 101 ? -2.099 -13.361 -5.075 1.00 86.50 101 TYR A N 1
ATOM 837 C CA . TYR A 1 101 ? -0.980 -13.191 -6.005 1.00 86.50 101 TYR A CA 1
ATOM 838 C C . TYR A 1 101 ? -0.602 -14.453 -6.787 1.00 86.50 101 TYR A C 1
ATOM 840 O O . TYR A 1 101 ? 0.091 -14.340 -7.802 1.00 86.50 101 TYR A O 1
ATOM 848 N N . SER A 1 102 ? -1.054 -15.628 -6.345 1.00 85.31 102 SER A N 1
ATOM 849 C CA . SER A 1 102 ? -0.854 -16.890 -7.065 1.00 85.31 102 SER A CA 1
ATOM 850 C C . SER A 1 102 ? -1.934 -17.161 -8.112 1.00 85.31 102 SER A C 1
ATOM 852 O O . SER A 1 102 ? -1.596 -17.658 -9.183 1.00 85.31 102 SER A O 1
ATOM 854 N N . HIS A 1 103 ? -3.199 -16.810 -7.845 1.00 83.50 103 HIS A N 1
ATOM 855 C CA . HIS A 1 103 ? -4.319 -17.203 -8.714 1.00 83.50 103 HIS A CA 1
ATOM 856 C C . HIS A 1 103 ? -5.059 -16.039 -9.378 1.00 83.50 103 HIS A C 1
ATOM 858 O O . HIS A 1 103 ? -5.626 -16.227 -10.453 1.00 83.50 103 HIS A O 1
ATOM 864 N N . ARG A 1 104 ? -5.100 -14.848 -8.764 1.00 81.69 104 ARG A N 1
ATOM 865 C CA . ARG A 1 104 ? -5.967 -13.755 -9.242 1.00 81.69 104 ARG A CA 1
ATOM 866 C C . ARG A 1 104 ? -5.245 -12.722 -10.098 1.00 81.69 104 ARG A C 1
ATOM 868 O O . ARG A 1 104 ? -5.863 -12.171 -11.002 1.00 81.69 104 ARG A O 1
ATOM 875 N N . VAL A 1 105 ? -3.960 -12.473 -9.847 1.00 80.81 105 VAL A N 1
ATOM 876 C CA . VAL A 1 105 ? -3.186 -11.479 -10.609 1.00 80.81 105 VAL A CA 1
ATOM 877 C C . VAL A 1 105 ? -2.673 -12.064 -11.920 1.00 80.81 105 VAL A C 1
ATOM 879 O O . VAL A 1 105 ? -1.871 -12.999 -11.936 1.00 80.81 105 VAL A O 1
ATOM 882 N N . GLN A 1 106 ? -3.061 -11.454 -13.040 1.00 79.88 106 GLN A N 1
ATOM 883 C CA . GLN A 1 106 ? -2.565 -11.830 -14.361 1.00 79.88 106 GLN A CA 1
ATOM 884 C C . GLN A 1 106 ? -1.292 -11.049 -14.692 1.00 79.88 106 GLN A C 1
ATOM 886 O O . GLN A 1 106 ? -1.310 -10.101 -15.475 1.00 79.88 106 GLN A O 1
ATOM 891 N N . TRP A 1 107 ? -0.149 -11.472 -14.147 1.00 74.44 107 TRP A N 1
ATOM 892 C CA . TRP A 1 107 ? 1.150 -10.793 -14.307 1.00 74.44 107 TRP A CA 1
ATOM 893 C C . TRP A 1 107 ? 1.538 -10.455 -15.756 1.00 74.44 107 TRP A C 1
ATOM 895 O O . TRP A 1 107 ? 2.234 -9.467 -16.004 1.00 74.44 107 TRP A O 1
ATOM 905 N N . GLY A 1 108 ? 1.093 -11.250 -16.733 1.00 73.12 108 GLY A N 1
ATOM 906 C CA . GLY A 1 108 ? 1.333 -11.005 -18.158 1.00 73.12 108 GLY A CA 1
ATOM 907 C C . GLY A 1 108 ? 0.538 -9.831 -18.740 1.00 73.12 108 GLY A C 1
ATOM 908 O O . GLY A 1 108 ? 0.982 -9.227 -19.710 1.00 73.12 108 GLY A O 1
ATOM 909 N N . ARG A 1 109 ? -0.601 -9.474 -18.138 1.00 70.62 109 ARG A N 1
ATOM 910 C CA . ARG A 1 109 ? -1.565 -8.502 -18.676 1.00 70.62 109 ARG A CA 1
ATOM 911 C C . ARG A 1 109 ? -1.803 -7.313 -17.763 1.00 70.62 109 ARG A C 1
ATOM 913 O O . ARG A 1 109 ? -2.204 -6.266 -18.250 1.00 70.62 109 ARG A O 1
ATOM 920 N N . GLU A 1 110 ? -1.533 -7.454 -16.477 1.00 75.19 110 GLU A N 1
ATOM 921 C CA . GLU A 1 110 ? -1.913 -6.485 -15.459 1.00 75.19 110 GLU A CA 1
ATOM 922 C C . GLU A 1 110 ? -0.694 -5.800 -14.843 1.00 75.19 110 GLU A C 1
ATOM 924 O O . GLU A 1 110 ? 0.387 -6.381 -14.699 1.00 75.19 110 GLU A O 1
ATOM 929 N N . VAL A 1 111 ? -0.877 -4.534 -14.480 1.00 76.12 111 VAL A N 1
ATOM 930 C CA . VAL A 1 111 ? 0.060 -3.749 -13.682 1.00 76.12 111 VAL A CA 1
ATOM 931 C C . VAL A 1 111 ? -0.661 -3.268 -12.437 1.00 76.12 111 VAL A C 1
ATOM 933 O O . VAL A 1 111 ? -1.729 -2.659 -12.515 1.00 76.12 111 VAL A O 1
ATOM 936 N N . ILE A 1 112 ? -0.042 -3.526 -11.290 1.00 77.81 112 ILE A N 1
ATOM 937 C CA . ILE A 1 112 ? -0.523 -3.078 -9.990 1.00 77.81 112 ILE A CA 1
ATOM 938 C C . ILE A 1 112 ? -0.182 -1.594 -9.842 1.00 77.81 112 ILE A C 1
ATOM 940 O O . ILE A 1 112 ? 0.993 -1.220 -9.850 1.00 77.81 112 ILE A O 1
ATOM 944 N N . PHE A 1 113 ? -1.203 -0.754 -9.683 1.00 73.81 113 PHE A N 1
ATOM 945 C CA . PHE A 1 113 ? -1.052 0.682 -9.465 1.00 73.81 113 PHE A CA 1
ATOM 946 C C . PHE A 1 113 ? -1.753 1.094 -8.174 1.00 73.81 113 PHE A C 1
ATOM 948 O O . PHE A 1 113 ? -2.975 1.146 -8.087 1.00 73.81 113 PHE A O 1
ATOM 955 N N . ILE A 1 114 ? -0.962 1.459 -7.167 1.00 73.25 114 ILE A N 1
ATOM 956 C CA . ILE A 1 114 ? -1.481 1.851 -5.846 1.00 73.25 114 ILE A CA 1
ATOM 957 C C . ILE A 1 114 ? -2.135 3.238 -5.885 1.00 73.25 114 ILE A C 1
ATOM 959 O O . ILE A 1 114 ? -3.092 3.488 -5.159 1.00 73.25 114 ILE A O 1
ATOM 963 N N . ARG A 1 115 ? -1.643 4.132 -6.754 1.00 67.94 115 ARG A N 1
ATOM 964 C CA . ARG A 1 115 ? -2.035 5.552 -6.784 1.00 67.94 115 ARG A CA 1
ATOM 965 C C . ARG A 1 115 ? -3.410 5.821 -7.397 1.00 67.94 115 ARG A C 1
ATOM 967 O O . ARG A 1 115 ? -3.913 6.925 -7.262 1.00 67.94 115 ARG A O 1
ATOM 974 N N . THR A 1 116 ? -4.023 4.856 -8.080 1.00 63.03 116 THR A N 1
ATOM 975 C CA . THR A 1 116 ? -5.278 5.094 -8.808 1.00 63.03 116 THR A CA 1
ATOM 976 C C . THR A 1 116 ? -6.453 4.393 -8.141 1.00 63.0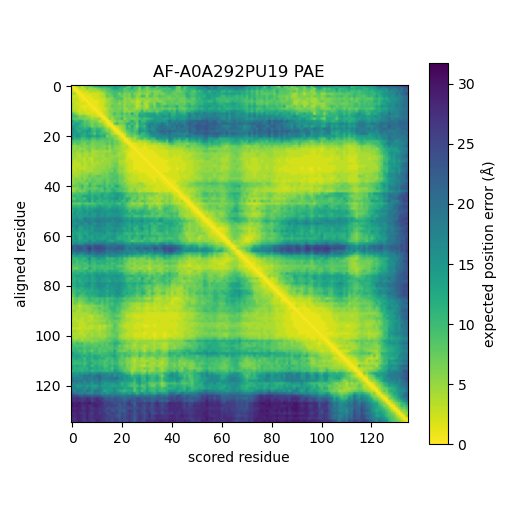3 116 THR A C 1
ATOM 978 O O . THR A 1 116 ? -6.318 3.325 -7.543 1.00 63.03 116 THR A O 1
ATOM 981 N N . GLN A 1 117 ? -7.641 4.986 -8.259 1.00 56.88 117 GLN A N 1
ATOM 982 C CA . GLN A 1 117 ? -8.863 4.495 -7.626 1.00 56.88 117 GLN A CA 1
ATOM 983 C C . GLN A 1 117 ? -9.195 3.042 -8.028 1.00 56.88 117 GLN A C 1
ATOM 985 O O . GLN A 1 117 ? -9.565 2.268 -7.145 1.00 56.88 117 GLN A O 1
ATOM 990 N N . GLY A 1 118 ? -8.943 2.660 -9.291 1.00 60.56 118 GLY A N 1
ATOM 991 C CA . GLY A 1 118 ? -9.201 1.322 -9.852 1.00 60.56 118 GLY A CA 1
ATOM 992 C C . GLY A 1 118 ? -8.139 0.239 -9.593 1.00 60.56 118 GLY A C 1
ATOM 993 O O . GLY A 1 118 ? -8.413 -0.932 -9.824 1.00 60.56 118 GLY A O 1
ATOM 994 N N . GLY A 1 119 ? -6.948 0.583 -9.088 1.00 61.53 119 GLY A N 1
ATOM 995 C CA . GLY A 1 119 ? -5.962 -0.378 -8.564 1.00 61.53 119 GLY A CA 1
ATOM 996 C C . GLY A 1 119 ? -5.198 -1.268 -9.567 1.00 61.53 119 GLY A C 1
ATOM 997 O O . GLY A 1 119 ? -4.024 -1.559 -9.333 1.00 61.53 119 GLY A O 1
ATOM 998 N N . ILE A 1 120 ? -5.814 -1.691 -10.674 1.00 65.06 120 ILE A N 1
ATOM 999 C CA . ILE A 1 120 ? -5.203 -2.551 -11.702 1.00 65.06 120 ILE A CA 1
ATOM 1000 C C . ILE A 1 120 ? -5.381 -1.908 -13.072 1.00 65.06 120 ILE A C 1
ATOM 1002 O O . ILE A 1 120 ? -6.472 -1.464 -13.421 1.00 65.06 120 ILE A O 1
ATOM 1006 N N . PHE A 1 121 ? -4.309 -1.889 -13.863 1.00 65.19 121 PHE A N 1
ATOM 1007 C CA . PHE A 1 121 ? -4.361 -1.478 -15.264 1.00 65.19 121 PHE A CA 1
ATOM 1008 C C . PHE A 1 121 ? -3.931 -2.602 -16.188 1.00 65.19 121 PHE A C 1
ATOM 1010 O O . PHE A 1 121 ? -2.980 -3.328 -15.902 1.00 65.19 121 PHE A O 1
ATOM 1017 N N . SER A 1 122 ? -4.585 -2.681 -17.343 1.00 62.31 122 SER A N 1
ATOM 1018 C CA . SER A 1 122 ? -4.133 -3.528 -18.438 1.00 62.31 122 SER A CA 1
ATOM 1019 C C . SER A 1 122 ? -2.900 -2.914 -19.107 1.00 62.31 122 SER A C 1
ATOM 1021 O O . SER A 1 122 ? -2.904 -1.742 -19.493 1.00 62.31 122 SER A O 1
ATOM 1023 N N . LYS A 1 123 ? -1.857 -3.726 -19.303 1.00 63.50 123 LYS A N 1
ATOM 1024 C CA . LYS A 1 123 ? -0.634 -3.385 -20.050 1.00 63.50 123 LYS A CA 1
ATOM 1025 C C . LYS A 1 123 ? -0.914 -2.978 -21.496 1.00 63.50 123 LYS A C 1
ATOM 1027 O O . LYS A 1 123 ? -0.082 -2.318 -22.102 1.00 63.50 123 LYS A O 1
ATOM 1032 N N . TYR A 1 124 ? -2.079 -3.332 -22.036 1.00 59.69 124 TYR A N 1
ATOM 1033 C CA . TYR A 1 124 ? -2.484 -2.963 -23.392 1.00 59.69 124 TYR A CA 1
ATOM 1034 C C . TYR A 1 124 ? -2.998 -1.515 -23.506 1.00 59.69 124 TYR A C 1
ATOM 1036 O O . TYR A 1 124 ? -3.077 -0.998 -24.614 1.00 59.69 124 TYR A O 1
ATOM 1044 N N . GLY A 1 125 ? -3.328 -0.849 -22.389 1.00 47.31 125 GLY A N 1
ATOM 1045 C CA . GLY A 1 125 ? -3.877 0.518 -22.385 1.00 47.31 125 GLY A CA 1
ATOM 1046 C C . GLY A 1 125 ? -2.845 1.644 -22.238 1.00 47.31 125 GLY A C 1
ATOM 1047 O O . GLY A 1 125 ? -3.140 2.789 -22.566 1.00 47.31 125 GLY A O 1
ATOM 1048 N N . LYS A 1 126 ? -1.628 1.344 -21.769 1.00 45.03 126 LYS A N 1
ATOM 1049 C CA . LYS A 1 126 ? -0.486 2.273 -21.773 1.00 45.03 126 LYS A CA 1
ATOM 1050 C C . LYS A 1 126 ? 0.526 1.739 -22.773 1.00 45.03 126 LYS A C 1
ATOM 1052 O O . LYS A 1 126 ? 1.016 0.636 -22.571 1.00 45.03 126 LYS A O 1
ATOM 1057 N N . GLY A 1 127 ? 0.792 2.495 -23.838 1.00 43.25 127 GLY A N 1
ATOM 1058 C CA . GLY A 1 127 ? 1.653 2.108 -24.957 1.00 43.25 127 GLY A CA 1
ATOM 1059 C C . GLY A 1 127 ? 2.848 1.236 -24.559 1.00 43.25 127 GLY A C 1
ATOM 1060 O O . GLY A 1 127 ? 3.815 1.723 -23.986 1.00 43.25 127 GL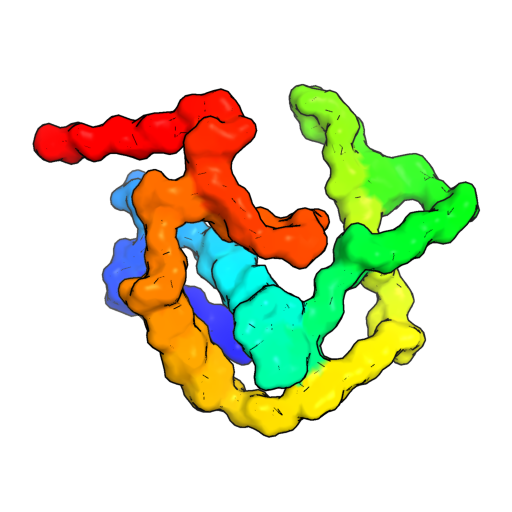Y A O 1
ATOM 1061 N N . GLY A 1 128 ? 2.725 -0.058 -24.869 1.00 42.59 128 GLY A N 1
ATOM 1062 C CA . GLY A 1 128 ? 3.797 -1.030 -25.069 1.00 42.59 128 GLY A CA 1
ATOM 1063 C C . GLY A 1 128 ? 4.858 -1.159 -23.979 1.00 42.59 128 GLY A C 1
ATOM 1064 O O . GLY A 1 128 ? 5.967 -0.666 -24.142 1.00 42.59 128 GLY A O 1
ATOM 1065 N N . VAL A 1 129 ? 4.605 -1.991 -22.964 1.00 44.72 129 VAL A N 1
ATOM 1066 C CA . VAL A 1 129 ? 5.702 -2.727 -22.309 1.00 44.72 129 VAL A CA 1
ATOM 1067 C C . VAL A 1 129 ? 5.493 -4.214 -22.554 1.00 44.72 129 VAL A C 1
ATOM 1069 O O . VAL A 1 129 ? 5.002 -4.961 -21.705 1.00 44.72 129 VAL A O 1
ATOM 1072 N N . THR A 1 130 ? 5.835 -4.633 -23.770 1.00 37.03 130 THR A N 1
ATOM 1073 C CA . THR A 1 130 ? 5.985 -6.040 -24.132 1.00 37.03 130 THR A CA 1
ATOM 1074 C C . THR A 1 130 ? 7.131 -6.602 -23.297 1.00 37.03 130 THR A C 1
ATOM 1076 O O . THR A 1 130 ? 8.285 -6.211 -23.468 1.00 37.03 130 THR A O 1
ATOM 1079 N N . ALA A 1 131 ? 6.827 -7.498 -22.358 1.00 40.28 131 ALA A N 1
ATOM 1080 C CA . ALA A 1 131 ? 7.861 -8.298 -21.720 1.00 40.28 131 ALA A CA 1
ATOM 1081 C C . ALA A 1 131 ? 8.459 -9.204 -22.803 1.00 40.28 131 ALA A C 1
ATOM 1083 O O . ALA A 1 131 ? 7.800 -10.126 -23.278 1.00 40.28 131 ALA A O 1
ATOM 1084 N N . VAL A 1 132 ? 9.680 -8.900 -23.240 1.00 36.47 132 VAL A N 1
ATOM 1085 C CA . VAL A 1 132 ? 10.429 -9.773 -24.142 1.00 36.47 132 VAL A CA 1
ATOM 1086 C C . VAL A 1 132 ? 10.825 -11.008 -23.339 1.00 36.47 132 VAL A C 1
ATOM 1088 O O . VAL A 1 132 ? 11.787 -10.986 -22.574 1.00 36.47 132 VAL A O 1
ATOM 1091 N N . THR A 1 133 ? 10.062 -12.086 -23.491 1.00 32.38 133 THR A N 1
ATOM 1092 C CA . THR A 1 133 ? 10.483 -13.422 -23.077 1.00 32.38 133 THR A CA 1
ATOM 1093 C C . THR A 1 133 ? 11.587 -13.861 -24.036 1.00 32.38 133 THR A C 1
ATOM 1095 O O . THR A 1 133 ? 11.307 -14.268 -25.160 1.00 32.38 133 THR A O 1
ATOM 1098 N N . ARG A 1 134 ? 12.853 -13.734 -23.626 1.00 29.38 134 ARG A N 1
ATOM 1099 C CA . ARG A 1 134 ? 13.923 -14.523 -24.246 1.00 29.38 134 ARG A CA 1
ATOM 1100 C C . ARG A 1 134 ? 13.859 -15.922 -23.635 1.00 29.38 134 ARG A C 1
ATOM 1102 O O . ARG A 1 134 ? 14.070 -16.059 -22.431 1.00 29.38 134 ARG A O 1
ATOM 1109 N N . LEU A 1 135 ? 13.467 -16.891 -24.463 1.00 35.69 135 LEU A N 1
ATOM 1110 C CA . LEU A 1 135 ? 13.774 -18.309 -24.266 1.00 35.69 135 LEU A CA 1
ATOM 1111 C C . LEU A 1 135 ? 15.283 -18.528 -24.418 1.00 35.69 135 LEU A C 1
ATOM 1113 O O . LEU A 1 135 ? 15.895 -17.777 -25.217 1.00 35.69 135 LEU A O 1
#

Sequence (135 aa):
MVPFPAWWAKRGHINSPYRGTVSSYRYVLMIIYFLIKVVDPPVFRNWQNTTIPEDAPHDQTFDEGGEGEHHVWYAKDIKNLPKTTNETHVGQLLDSFFEYYSHRVQWGREVIFIRTQGGIFSKYGKGGVTAVTRL

pLDDT: mean 74.01, std 1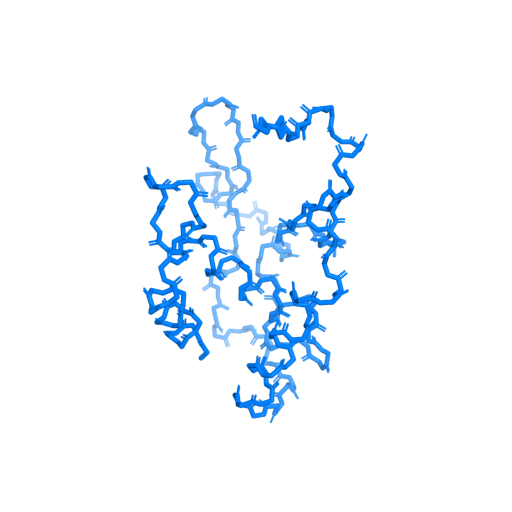3.6, range [29.38, 91.0]

Radius of gyration: 17.19 Å; Cα contacts (8 Å, |Δi|>4): 119; chains: 1; bounding box: 34×44×39 Å

Solvent-accessible surface area (backbone atoms only — not comparable to full-atom values): 8544 Å² total; per-residue (Å²): 116,72,69,54,61,56,49,50,31,52,75,67,69,45,50,38,52,93,74,80,32,51,40,68,66,55,54,52,50,52,51,53,37,39,37,43,72,67,42,83,64,34,62,42,79,67,45,61,76,54,85,78,62,94,84,57,54,61,81,62,37,38,40,76,71,79,98,48,79,38,85,61,42,57,67,78,64,72,84,81,50,83,76,58,88,49,81,78,52,70,69,59,56,50,52,53,48,52,51,41,66,71,73,68,57,52,75,92,48,47,42,87,37,78,91,46,97,78,41,64,41,56,46,86,79,51,88,75,75,76,80,81,79,79,128

Organism: NCBI:txid59557

Mean predicted aligned error: 10.5 Å

Nearest PDB structures (foldseek):
  4fhx-assembly1_A  TM=8.750E-01  e=7.907E-08  Schizosaccharomyces pombe 972h-
  4fhw-assembly1_A  TM=8.763E-01  e=1.170E-07  Schizosaccharomyces pombe 972h-
  4ud5-assembly1_A  TM=8.977E-01  e=3.326E-07  Schizosaccharomyces pombe
  4ud5-assembly2_B  TM=8.652E-01  e=2.399E-07  Schizosaccharomyces pombe
  4nku-assembly2_B  TM=8.779E-01  e=5.252E-07  Schizosaccharomyces pombe

InterPro domains:
  IPR002058 PAP/25A-associated [PF03828] (90-127)

Secondary structure (DSSP, 8-state):
-THHHHHHHHHTT---GGGTSPPHHHHHHHHHHIIIIISSS-SS--GGGSPPPTT--HHHHEE--SSS-EE-------SSSPPP-----HHHHHHHHHHIIIII--TTTEEE-TTSTT-EEETTTSS--------